Protein AF-A0AB37L4S4-F1 (afdb_monomer)

Secondary structure (DSSP, 8-state):
--EEEEEEEETTEEEEEEEETT-EEEEEEE-TT-SSSS--EEEEEEEEGGGT--EEEEEEETTEEEEEEESSS--HHHHHHHHHHHS-TTS---HHHHHHHHHHGGGSSS-EEEHHHHHHH--

Foldseek 3Di:
DDWDWAWEAEARDTDIDIFDLLAWEWEWAFPPPDPDPDGDTDIDTDAGSPLVFRYWYWHADPNATWIDTPSVPDDSVVVVVVQVVGDDPVQRQGSQLVSVVSVVCRVDNYHYYYSNRSRVVRD

Sequence (123 aa):
MGKKNILFQEYGNIEIKEVDELFYFSILYHDKWSLCNTIQQSEYVVAAVCRGLSKICLTNINQKDYLIIDDGVSNPKQINDFLSIQCDSNCMVTAKMLYHAIYDSTNQLFPKMRLIDIYYNYK

Mean predicted aligned error: 5.66 Å

Radius of gyration: 14.42 Å; Cα contacts (8 Å, |Δi|>4): 235; chains: 1; bounding box: 31×38×36 Å

Nearest PDB structures (foldseek):
  7dqx-assembly1_F  TM=5.776E-01  e=4.859E+00  Paenarthrobacter nicotinovorans
  7n73-assembly1_A  TM=3.290E-01  e=9.006E+00  Homo sapiens

pLDDT: mean 85.28, std 10.42, range [53.84, 95.94]

Solvent-accessible surface area (backbone atoms only — not comparable to full-atom values): 7030 Å² total; per-residue (Å²): 133,64,73,40,71,33,38,41,30,52,76,83,49,74,46,80,43,78,28,49,46,75,23,33,39,29,39,37,44,69,49,88,79,56,92,54,98,62,80,50,81,42,78,46,77,74,47,36,37,78,60,54,42,43,35,40,35,41,42,74,56,93,94,38,69,43,44,39,48,44,23,93,74,62,54,48,62,55,57,54,53,49,42,64,72,69,36,50,98,90,55,71,60,45,44,64,32,51,50,51,55,52,63,74,37,46,89,43,55,69,41,69,44,40,58,68,55,45,36,70,76,51,106

Structure (mmCIF, N/CA/C/O backbone):
data_AF-A0AB37L4S4-F1
#
_entry.id   AF-A0AB37L4S4-F1
#
loop_
_atom_site.group_PDB
_atom_site.id
_atom_site.type_symbol
_atom_site.label_atom_id
_atom_site.label_alt_id
_atom_site.label_comp_id
_atom_site.label_asym_id
_atom_site.label_entity_id
_atom_site.label_seq_id
_atom_site.pdbx_PDB_ins_code
_atom_site.Cartn_x
_atom_site.Cartn_y
_atom_site.Cartn_z
_atom_site.occupancy
_atom_site.B_iso_or_equiv
_atom_site.auth_seq_id
_atom_site.auth_comp_id
_atom_site.auth_asym_id
_atom_site.auth_atom_id
_atom_site.pdbx_PDB_model_num
ATOM 1 N N . MET A 1 1 ? -14.442 -11.240 15.136 1.00 62.91 1 MET A N 1
ATOM 2 C CA . MET A 1 1 ? -13.211 -10.673 14.554 1.00 62.91 1 MET A CA 1
ATOM 3 C C . MET A 1 1 ? -13.016 -9.315 15.179 1.00 62.91 1 MET A C 1
ATOM 5 O O . MET A 1 1 ? -13.987 -8.565 15.219 1.00 62.91 1 MET A O 1
ATOM 9 N N . GLY A 1 2 ? -11.847 -9.063 15.762 1.00 85.56 2 GLY A N 1
ATOM 10 C CA . GLY A 1 2 ? -11.559 -7.755 16.330 1.00 85.56 2 GLY A CA 1
ATOM 11 C C . GLY A 1 2 ? -11.385 -6.718 15.223 1.00 85.56 2 GLY A C 1
ATOM 12 O O . GLY A 1 2 ? -11.098 -7.047 14.067 1.00 85.56 2 GLY A O 1
ATOM 13 N N . LYS A 1 3 ? -11.635 -5.466 15.580 1.00 90.62 3 LYS A N 1
ATOM 14 C CA . LYS A 1 3 ? -11.591 -4.324 14.678 1.00 90.62 3 LYS A CA 1
ATOM 15 C C . LYS A 1 3 ? -10.601 -3.316 15.230 1.00 90.62 3 LYS A C 1
ATOM 17 O O . LYS A 1 3 ? -10.560 -3.081 16.436 1.00 90.62 3 LYS A O 1
ATOM 22 N N . LYS A 1 4 ? -9.811 -2.716 14.345 1.00 91.62 4 LYS A N 1
ATOM 23 C CA . LYS A 1 4 ? -8.818 -1.706 14.695 1.00 91.62 4 LYS A CA 1
ATOM 24 C C . LYS A 1 4 ? -9.019 -0.465 13.844 1.00 91.62 4 LYS A C 1
ATOM 26 O O . LYS A 1 4 ? -9.184 -0.549 12.631 1.00 91.62 4 LYS A O 1
ATOM 31 N N . ASN A 1 5 ? -8.954 0.690 14.491 1.00 93.38 5 ASN A N 1
ATOM 32 C CA . ASN A 1 5 ? -8.971 1.969 13.802 1.00 93.38 5 ASN A CA 1
ATOM 33 C C . ASN A 1 5 ? -7.590 2.257 13.214 1.00 93.38 5 ASN A C 1
ATOM 35 O O . ASN A 1 5 ? -6.596 2.272 13.942 1.00 93.38 5 ASN A O 1
ATOM 39 N N . ILE A 1 6 ? -7.550 2.496 11.907 1.00 93.75 6 ILE A N 1
ATOM 40 C CA . ILE A 1 6 ? -6.356 2.882 11.159 1.00 93.75 6 ILE A CA 1
ATOM 41 C C . ILE A 1 6 ? -6.547 4.307 10.647 1.00 93.75 6 ILE A C 1
ATOM 43 O O . ILE A 1 6 ? -7.585 4.646 10.075 1.00 93.75 6 ILE A O 1
ATOM 47 N N . LEU A 1 7 ? -5.534 5.143 10.859 1.00 94.50 7 LEU A N 1
ATOM 48 C CA . LEU A 1 7 ? -5.495 6.514 10.362 1.00 94.50 7 LEU A CA 1
ATOM 49 C C . LEU A 1 7 ? -5.014 6.525 8.913 1.00 94.50 7 LEU A C 1
ATOM 51 O O . LEU A 1 7 ? -3.858 6.217 8.634 1.00 94.50 7 LEU A O 1
ATOM 55 N N . PHE A 1 8 ? -5.879 6.931 8.000 1.00 95.81 8 PHE A N 1
ATOM 56 C CA . PHE A 1 8 ? -5.542 7.203 6.614 1.00 95.81 8 PHE A CA 1
ATOM 57 C C . PHE A 1 8 ? -5.317 8.703 6.456 1.00 95.81 8 PHE A C 1
ATOM 59 O O . PHE A 1 8 ? -6.221 9.499 6.675 1.00 95.81 8 PHE A O 1
ATOM 66 N N . GLN A 1 9 ? -4.095 9.103 6.112 1.00 95.06 9 GLN A N 1
ATOM 67 C CA . GLN A 1 9 ? -3.745 10.504 5.893 1.00 95.06 9 GLN A CA 1
ATOM 68 C C . GLN A 1 9 ? -3.342 10.730 4.435 1.00 95.06 9 GLN A C 1
ATOM 70 O O . GLN A 1 9 ? -2.374 10.133 3.976 1.00 95.06 9 GLN A O 1
ATOM 75 N N . GLU A 1 10 ? -4.036 11.615 3.729 1.00 95.88 10 GLU A N 1
ATOM 76 C CA . GLU A 1 10 ? -3.738 12.006 2.349 1.00 95.88 10 GLU A CA 1
ATOM 77 C C . GLU A 1 10 ? -3.450 13.511 2.288 1.00 95.88 10 GLU A C 1
ATOM 79 O O . GLU A 1 10 ? -4.333 14.333 2.521 1.00 95.88 10 GLU A O 1
ATOM 84 N N . TYR A 1 11 ? -2.194 13.890 2.024 1.00 92.81 11 TYR A N 1
ATOM 85 C CA . TYR A 1 11 ? -1.740 15.288 1.905 1.00 92.81 11 TYR A CA 1
ATOM 86 C C . TYR A 1 11 ? -2.194 16.217 3.053 1.00 92.81 11 TYR A C 1
ATOM 88 O O . TYR A 1 11 ? -2.393 17.413 2.861 1.00 92.81 11 TYR A O 1
ATOM 96 N N . GLY A 1 12 ? -2.346 15.668 4.263 1.00 88.06 12 GLY A N 1
ATOM 97 C CA . GLY A 1 12 ? -2.796 16.403 5.454 1.00 88.06 12 GLY A CA 1
ATOM 98 C C . GLY A 1 12 ? -4.260 16.175 5.835 1.00 88.06 12 GLY A C 1
ATOM 99 O O . GLY A 1 12 ? -4.606 16.394 6.993 1.00 88.06 12 GLY A O 1
ATOM 100 N N . ASN A 1 13 ? -5.090 15.661 4.927 1.00 93.62 13 ASN A N 1
ATOM 101 C CA . ASN A 1 13 ? -6.456 15.247 5.237 1.00 93.62 13 ASN A CA 1
ATOM 102 C C . ASN A 1 13 ? -6.424 13.903 5.958 1.00 93.62 13 ASN A C 1
ATOM 104 O O . ASN A 1 13 ? -5.778 12.974 5.481 1.00 93.62 13 ASN A O 1
ATOM 108 N N . ILE A 1 14 ? -7.084 13.808 7.110 1.00 95.12 14 ILE A N 1
ATOM 109 C CA . ILE A 1 14 ? -7.085 12.605 7.946 1.00 95.12 14 ILE A CA 1
ATOM 110 C C . ILE A 1 14 ? -8.482 11.997 7.942 1.00 95.12 14 ILE A C 1
ATOM 112 O O . ILE A 1 14 ? -9.461 12.672 8.253 1.00 95.12 14 ILE A O 1
ATOM 116 N N . GLU A 1 15 ? -8.541 10.703 7.672 1.00 95.88 15 GLU A N 1
ATOM 117 C CA . GLU A 1 15 ? -9.719 9.867 7.806 1.00 95.88 15 GLU A CA 1
ATOM 118 C C . GLU A 1 15 ? -9.393 8.672 8.707 1.00 95.88 15 GLU A C 1
ATOM 120 O O . GLU A 1 15 ? -8.276 8.152 8.707 1.00 95.88 15 GLU A O 1
ATOM 125 N N . ILE A 1 16 ? -10.361 8.237 9.507 1.00 95.06 16 ILE A N 1
ATOM 126 C CA . ILE A 1 16 ? -10.218 7.058 10.360 1.00 95.06 16 ILE A CA 1
ATOM 127 C C . ILE A 1 16 ? -11.107 5.971 9.781 1.00 95.06 16 ILE A C 1
ATOM 129 O O . ILE A 1 16 ? -12.317 6.159 9.668 1.00 95.06 16 ILE A O 1
ATOM 133 N N . LYS A 1 17 ? -10.508 4.827 9.452 1.00 94.62 17 LYS A N 1
ATOM 134 C CA . LYS A 1 17 ? -11.246 3.641 9.018 1.00 94.62 17 LYS A CA 1
ATOM 135 C C . LYS A 1 17 ? -11.131 2.531 10.041 1.00 94.62 17 LYS A C 1
ATOM 137 O O . LYS A 1 17 ? -10.048 2.259 10.559 1.00 94.62 17 LYS A O 1
ATOM 142 N N . GLU A 1 18 ? -12.249 1.862 10.274 1.00 93.88 18 GLU A N 1
ATOM 143 C CA . GLU A 1 18 ? -12.282 0.618 11.023 1.00 93.88 18 GLU A CA 1
ATOM 144 C C . GLU A 1 18 ? -11.916 -0.538 10.085 1.00 93.88 18 GLU A C 1
ATOM 146 O O . GLU A 1 18 ? -12.571 -0.773 9.069 1.00 93.88 18 GLU A O 1
ATOM 151 N N . VAL A 1 19 ? -10.841 -1.246 10.412 1.00 93.12 19 VAL A N 1
ATOM 152 C CA . VAL A 1 19 ? -10.277 -2.328 9.603 1.00 93.12 19 VAL A CA 1
ATOM 153 C C . VAL A 1 19 ? -10.235 -3.605 10.439 1.00 93.12 19 VAL A C 1
ATOM 155 O O . VAL A 1 19 ? -10.184 -3.561 11.669 1.00 93.12 19 VAL A O 1
ATOM 158 N N . ASP A 1 20 ? -10.292 -4.765 9.791 1.00 93.12 20 ASP A N 1
ATOM 159 C CA . ASP A 1 20 ? -10.137 -6.040 10.491 1.00 93.12 20 ASP A CA 1
ATOM 160 C C . ASP A 1 20 ? -8.735 -6.197 11.102 1.00 93.12 20 ASP A C 1
ATOM 162 O O . ASP A 1 20 ? -7.737 -5.828 10.484 1.00 93.12 20 ASP A O 1
ATOM 166 N N . GLU A 1 21 ? -8.635 -6.777 12.300 1.00 90.62 21 GLU A N 1
ATOM 167 C CA . GLU A 1 21 ? -7.342 -7.044 12.951 1.00 90.62 21 GLU A CA 1
ATOM 168 C C . GLU A 1 21 ? -6.436 -7.982 12.147 1.00 90.62 21 GLU A C 1
ATOM 170 O O . GLU A 1 21 ? -5.210 -7.932 12.280 1.00 90.62 21 GLU A O 1
ATOM 175 N N . LEU A 1 22 ? -7.030 -8.823 11.299 1.00 90.50 22 LEU A N 1
ATOM 176 C CA . LEU A 1 22 ? -6.297 -9.721 10.414 1.00 90.50 22 LEU A CA 1
ATOM 177 C C . LEU A 1 22 ? -5.985 -9.101 9.050 1.00 90.50 22 LEU A C 1
ATOM 179 O O . LEU A 1 22 ? -5.400 -9.780 8.208 1.00 90.50 22 LEU A O 1
ATOM 183 N N . PHE A 1 23 ? -6.334 -7.833 8.823 1.00 91.94 23 PHE A N 1
ATOM 184 C CA . PHE A 1 23 ? -6.078 -7.172 7.551 1.00 91.94 23 PHE A CA 1
ATOM 185 C C . PHE A 1 23 ? -4.600 -7.220 7.168 1.00 91.94 23 PHE A C 1
ATOM 187 O O . PHE A 1 23 ? -3.735 -6.729 7.905 1.00 91.94 23 PHE A O 1
ATOM 194 N N . TYR A 1 24 ? -4.328 -7.759 5.981 1.00 91.50 24 TYR A N 1
ATOM 195 C CA . TYR A 1 24 ? -3.042 -7.618 5.315 1.00 91.50 24 TYR A CA 1
ATOM 196 C C . TYR A 1 24 ? -3.239 -7.320 3.830 1.00 91.50 24 TYR A C 1
ATOM 198 O O . TYR A 1 24 ? -4.001 -7.997 3.145 1.00 91.50 24 TYR A O 1
ATOM 206 N N . PHE A 1 25 ? -2.525 -6.317 3.327 1.00 93.56 25 PHE A N 1
ATOM 207 C CA . PHE A 1 25 ? -2.484 -5.976 1.912 1.00 93.56 25 PHE A CA 1
ATOM 208 C C . PHE A 1 25 ? -1.148 -6.393 1.312 1.00 93.56 25 PHE A C 1
ATOM 210 O O . PHE A 1 25 ? -0.082 -5.988 1.795 1.00 93.56 25 PHE A O 1
ATOM 217 N N . SER A 1 26 ? -1.221 -7.143 0.216 1.00 92.75 26 SER A N 1
ATOM 218 C CA . SER A 1 26 ? -0.042 -7.629 -0.488 1.00 92.75 26 SER A CA 1
ATOM 219 C C . SER A 1 26 ? -0.064 -7.301 -1.973 1.00 92.75 26 SER A C 1
ATOM 221 O O . SER A 1 26 ? -1.085 -7.399 -2.656 1.00 92.75 26 SER A O 1
ATOM 223 N N . ILE A 1 27 ? 1.117 -6.991 -2.495 1.00 91.50 27 ILE A N 1
ATOM 224 C CA . ILE A 1 27 ? 1.361 -6.865 -3.923 1.00 91.50 27 ILE A CA 1
ATOM 225 C C . ILE A 1 27 ? 1.874 -8.199 -4.451 1.00 91.50 27 ILE A C 1
ATOM 227 O O . ILE A 1 27 ? 2.849 -8.752 -3.943 1.00 91.50 27 ILE A O 1
ATOM 231 N N . LEU A 1 28 ? 1.246 -8.682 -5.514 1.00 89.88 28 LEU A N 1
ATOM 232 C CA . LEU A 1 28 ? 1.743 -9.796 -6.303 1.00 89.88 28 LEU A CA 1
ATOM 233 C C . LEU A 1 28 ? 2.621 -9.259 -7.434 1.00 89.88 28 LEU A C 1
ATOM 235 O O . LEU A 1 28 ? 2.200 -8.398 -8.213 1.00 89.88 28 LEU A O 1
ATOM 239 N N . TYR A 1 29 ? 3.840 -9.774 -7.538 1.00 84.31 29 TYR A N 1
ATOM 240 C CA . TYR A 1 29 ? 4.796 -9.359 -8.558 1.00 84.31 29 TYR A CA 1
ATOM 241 C C . TYR A 1 29 ? 5.565 -10.558 -9.106 1.00 84.31 29 TYR A C 1
ATOM 243 O O . TYR A 1 29 ? 5.639 -11.613 -8.484 1.00 84.31 29 TYR A O 1
ATOM 251 N N . HIS A 1 30 ? 6.113 -10.401 -10.302 1.00 77.75 30 HIS A N 1
ATOM 252 C CA . HIS A 1 30 ? 6.998 -11.389 -10.898 1.00 77.75 30 HIS A CA 1
ATOM 253 C C . HIS A 1 30 ? 8.433 -10.984 -10.597 1.00 77.75 30 HIS A C 1
ATOM 255 O O . HIS A 1 30 ? 8.851 -9.905 -11.013 1.00 77.75 30 HIS A O 1
ATOM 261 N N . ASP A 1 31 ? 9.170 -11.821 -9.866 1.00 71.12 31 ASP A N 1
ATOM 262 C CA . ASP A 1 31 ? 10.556 -11.507 -9.536 1.00 71.12 31 ASP A CA 1
ATOM 263 C C . ASP A 1 31 ? 11.450 -11.675 -10.769 1.00 71.12 31 ASP A C 1
ATOM 265 O O . ASP A 1 31 ? 11.838 -12.783 -11.146 1.00 71.12 31 ASP A O 1
ATOM 269 N N . LYS A 1 32 ? 11.764 -10.543 -11.406 1.00 68.06 32 LYS A N 1
ATOM 270 C CA . LYS A 1 32 ? 12.617 -10.465 -12.600 1.00 68.06 32 LYS A CA 1
ATOM 271 C C . LYS A 1 32 ? 14.076 -10.834 -12.321 1.00 68.06 32 LYS A C 1
ATOM 273 O O . LYS A 1 32 ? 14.820 -11.068 -13.267 1.00 68.06 32 LYS A O 1
ATOM 278 N N . TRP A 1 33 ? 14.479 -10.877 -11.051 1.00 66.56 33 TRP A N 1
ATOM 279 C CA . TRP A 1 33 ? 15.855 -11.140 -10.624 1.00 66.56 33 TRP A CA 1
ATOM 280 C C . TRP A 1 33 ? 16.059 -12.557 -10.093 1.00 66.56 33 TRP A C 1
ATOM 282 O O . TRP A 1 33 ? 17.163 -12.906 -9.672 1.00 66.56 33 TRP A O 1
ATOM 292 N N . SER A 1 34 ? 15.019 -13.392 -10.132 1.00 62.25 34 SER A N 1
ATOM 2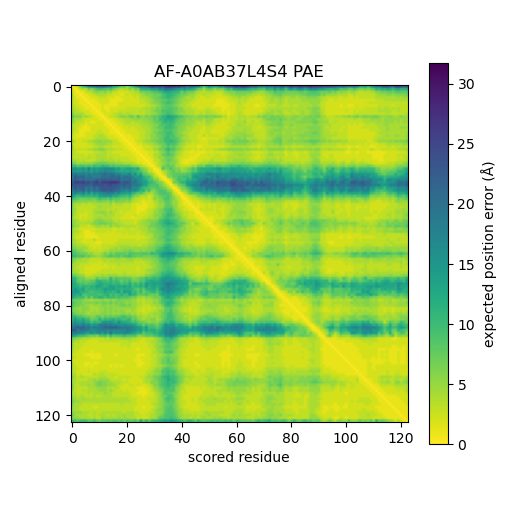93 C CA . SER A 1 34 ? 15.156 -14.801 -9.798 1.00 62.25 34 SER A CA 1
ATOM 294 C C . SER A 1 34 ? 16.115 -15.478 -10.781 1.00 62.25 34 SER A C 1
ATOM 296 O O . SER A 1 34 ? 15.907 -15.454 -11.992 1.00 62.25 34 SER A O 1
ATOM 298 N N . LEU A 1 35 ? 17.163 -16.119 -10.257 1.00 60.47 35 LEU A N 1
ATOM 299 C CA . LEU A 1 35 ? 18.103 -16.943 -11.032 1.00 60.47 35 LEU A CA 1
ATOM 300 C C . LEU A 1 35 ? 17.467 -18.259 -11.525 1.00 60.47 35 LEU A C 1
ATOM 302 O O . LEU A 1 35 ? 18.141 -19.092 -12.129 1.00 60.47 35 LEU A O 1
ATOM 306 N N . CYS A 1 36 ? 16.184 -18.485 -11.233 1.00 56.53 36 CYS A N 1
ATOM 307 C CA . CYS A 1 36 ? 15.452 -19.654 -11.684 1.00 56.53 36 CYS A CA 1
ATOM 308 C C . CYS A 1 36 ? 14.908 -19.452 -13.105 1.00 56.53 36 CYS A C 1
ATOM 310 O O . CYS A 1 36 ? 14.354 -18.409 -13.435 1.00 56.53 36 CYS A O 1
ATOM 312 N N . ASN A 1 37 ? 14.958 -20.510 -13.919 1.00 53.84 37 ASN A N 1
ATOM 313 C CA . ASN A 1 37 ? 14.402 -20.527 -15.281 1.00 53.84 37 ASN A CA 1
ATOM 314 C C . ASN A 1 37 ? 12.874 -20.301 -15.338 1.00 53.84 37 ASN A C 1
ATOM 316 O O . ASN A 1 37 ? 12.320 -20.109 -16.419 1.00 53.84 37 ASN A O 1
ATOM 320 N N . THR A 1 38 ? 12.188 -20.334 -14.193 1.00 59.62 38 THR A N 1
ATOM 321 C CA . THR A 1 38 ? 10.746 -20.113 -14.061 1.00 59.62 38 THR A CA 1
ATOM 322 C C . THR A 1 38 ? 10.505 -18.826 -13.280 1.00 59.62 38 THR A C 1
ATOM 324 O O . THR A 1 38 ? 10.896 -18.727 -12.117 1.00 59.62 38 THR A O 1
ATOM 327 N N . ILE A 1 39 ? 9.819 -17.858 -13.892 1.00 61.00 39 ILE A N 1
ATOM 328 C CA . ILE A 1 39 ? 9.392 -16.628 -13.215 1.00 61.00 39 ILE A CA 1
ATOM 329 C C . ILE A 1 39 ? 8.331 -17.001 -12.169 1.00 61.00 39 ILE A C 1
ATOM 331 O O . ILE A 1 39 ? 7.174 -17.251 -12.511 1.00 61.00 39 ILE A O 1
ATOM 335 N N . GLN A 1 40 ? 8.716 -17.065 -10.894 1.00 65.56 40 GLN A N 1
ATOM 336 C CA . GLN A 1 40 ? 7.772 -17.284 -9.799 1.00 65.56 40 GLN A CA 1
ATOM 337 C C . GLN A 1 40 ? 7.025 -15.989 -9.465 1.00 65.56 40 GLN A C 1
ATOM 339 O O . GLN A 1 40 ? 7.582 -14.889 -9.492 1.00 65.56 40 GLN A O 1
ATOM 344 N N . GLN A 1 41 ? 5.731 -16.129 -9.185 1.00 74.62 41 GLN A N 1
ATOM 345 C CA . GLN A 1 41 ? 4.926 -15.052 -8.627 1.00 74.62 41 GLN A CA 1
ATOM 346 C C . GLN A 1 41 ? 5.259 -14.929 -7.139 1.00 74.62 41 GLN A C 1
ATOM 348 O O . GLN A 1 41 ? 5.000 -15.846 -6.361 1.00 74.62 41 GLN A O 1
ATOM 353 N N . SER A 1 42 ? 5.840 -13.796 -6.770 1.00 83.69 42 SER A N 1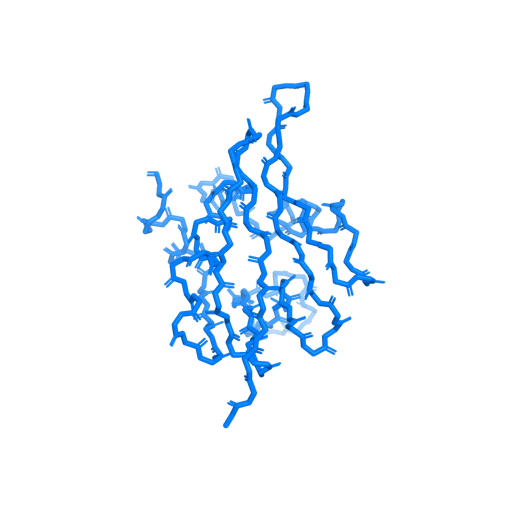
ATOM 354 C CA . SER A 1 42 ? 6.229 -13.447 -5.410 1.00 83.69 42 SER A CA 1
ATOM 355 C C . SER A 1 42 ? 5.196 -12.517 -4.774 1.00 83.69 42 SER A C 1
ATOM 357 O O . SER A 1 42 ? 4.427 -11.835 -5.461 1.00 83.69 42 SER A O 1
ATOM 359 N N . GLU A 1 43 ? 5.180 -12.490 -3.443 1.00 88.31 43 GLU A N 1
ATOM 360 C CA . GLU A 1 43 ? 4.274 -11.668 -2.646 1.00 88.31 43 GLU A CA 1
ATOM 361 C C . GLU A 1 43 ? 5.072 -10.678 -1.794 1.00 88.31 43 GLU A C 1
ATOM 363 O O . GLU A 1 43 ? 5.962 -11.067 -1.039 1.00 88.31 43 GLU A O 1
ATOM 368 N N . TYR A 1 44 ? 4.738 -9.394 -1.904 1.00 87.62 44 TYR A N 1
ATOM 369 C CA . TYR A 1 44 ? 5.281 -8.333 -1.064 1.00 87.62 44 TYR A CA 1
ATOM 370 C C . TYR A 1 44 ? 4.176 -7.779 -0.164 1.00 87.62 44 TYR A C 1
ATOM 372 O O . TYR A 1 44 ? 3.248 -7.124 -0.639 1.00 87.62 44 TYR A O 1
ATOM 380 N N . VAL A 1 45 ? 4.263 -8.055 1.139 1.00 88.25 45 VAL A N 1
ATOM 381 C CA . VAL A 1 45 ? 3.307 -7.550 2.136 1.00 88.25 45 VAL A CA 1
ATOM 382 C C . VAL A 1 45 ? 3.618 -6.084 2.425 1.00 88.25 45 VAL A C 1
ATOM 384 O O . VAL A 1 45 ? 4.651 -5.790 3.029 1.00 88.25 45 VAL A O 1
ATOM 387 N N . VAL A 1 46 ? 2.715 -5.188 2.026 1.00 87.75 46 VAL A N 1
ATOM 388 C CA . VAL A 1 46 ? 2.895 -3.732 2.149 1.00 87.75 46 VAL A CA 1
ATOM 389 C C . VAL A 1 46 ? 2.408 -3.218 3.496 1.00 87.75 46 VAL A C 1
ATOM 391 O O . VAL A 1 46 ? 3.078 -2.412 4.127 1.00 87.75 46 VAL A O 1
ATOM 394 N N . ALA A 1 47 ? 1.226 -3.659 3.926 1.00 88.06 47 ALA A N 1
ATOM 395 C CA . ALA A 1 47 ? 0.591 -3.181 5.147 1.00 88.06 47 ALA A CA 1
ATOM 396 C C . ALA A 1 47 ? -0.098 -4.348 5.847 1.00 88.06 47 ALA A C 1
ATOM 398 O O . ALA A 1 47 ? -0.795 -5.129 5.203 1.00 88.06 47 ALA A O 1
ATOM 399 N N . ALA A 1 48 ? 0.087 -4.471 7.159 1.00 89.50 48 ALA A N 1
ATOM 400 C CA . ALA A 1 48 ? -0.542 -5.532 7.935 1.00 89.50 48 ALA A CA 1
ATOM 401 C C . ALA A 1 48 ? -0.875 -5.060 9.351 1.00 89.50 48 ALA A C 1
ATOM 403 O O . ALA A 1 48 ? 0.003 -4.602 10.084 1.00 89.50 48 ALA A O 1
ATOM 404 N N . VAL A 1 49 ? -2.132 -5.221 9.767 1.00 88.00 49 VAL A N 1
ATOM 405 C CA . VAL A 1 49 ? -2.588 -4.810 11.104 1.00 88.00 49 VAL A CA 1
ATOM 406 C C . VAL A 1 49 ? -1.894 -5.599 12.208 1.00 88.00 49 VAL A C 1
ATOM 408 O O . VAL A 1 49 ? -1.500 -5.018 13.223 1.00 88.00 49 VAL A O 1
ATOM 411 N N . CYS A 1 50 ? -1.620 -6.880 11.962 1.00 84.31 50 CYS A N 1
ATOM 412 C CA . CYS A 1 50 ? -0.881 -7.743 12.880 1.00 84.31 50 CYS A CA 1
ATOM 413 C C . CYS A 1 50 ? 0.567 -7.291 13.143 1.00 84.31 50 CYS A C 1
ATOM 415 O O . CYS A 1 50 ? 1.138 -7.683 14.156 1.00 84.31 50 CYS A O 1
ATOM 417 N N . ARG A 1 51 ? 1.157 -6.448 12.280 1.00 84.50 51 ARG A N 1
ATOM 418 C CA . ARG A 1 51 ? 2.493 -5.864 12.507 1.00 84.50 51 ARG A CA 1
ATOM 419 C C . ARG A 1 51 ? 2.469 -4.655 13.438 1.00 84.50 51 ARG A C 1
ATOM 421 O O . ARG A 1 51 ? 3.519 -4.206 13.864 1.00 84.50 51 ARG A O 1
ATOM 428 N N . GLY A 1 52 ? 1.286 -4.168 13.806 1.00 84.38 52 GLY A N 1
ATOM 429 C CA . GLY A 1 52 ? 1.139 -2.962 14.612 1.00 84.38 52 GLY A CA 1
ATOM 430 C C . GLY A 1 52 ? 0.666 -1.752 13.817 1.00 84.38 52 GLY A C 1
ATOM 431 O O . GLY A 1 52 ? 0.656 -0.667 14.388 1.00 84.38 52 GLY A O 1
ATOM 432 N N . LEU A 1 53 ? 0.201 -1.935 12.570 1.00 90.12 53 LEU A N 1
ATOM 433 C CA . LEU A 1 53 ? -0.310 -0.851 11.726 1.00 90.12 53 LEU A CA 1
ATOM 434 C C . LEU A 1 53 ? -1.255 0.064 12.508 1.00 90.12 53 LEU A C 1
ATOM 436 O O . LEU A 1 53 ? -2.242 -0.398 13.095 1.00 90.12 53 LEU A O 1
ATOM 440 N N . SER A 1 54 ? -0.929 1.347 12.523 1.00 90.50 54 SER A N 1
ATOM 441 C CA . SER A 1 54 ? -1.700 2.413 13.166 1.00 90.50 54 SER A CA 1
ATOM 442 C C . SER A 1 54 ? -2.104 3.481 12.147 1.00 90.50 54 SER A C 1
ATOM 444 O O . SER A 1 54 ? -3.186 4.063 12.251 1.00 90.50 54 SER A O 1
ATOM 446 N N . LYS A 1 55 ? -1.247 3.727 11.147 1.00 92.38 55 LYS A N 1
ATOM 447 C CA . LYS A 1 55 ? -1.380 4.836 10.208 1.00 92.38 55 LYS A CA 1
ATOM 448 C C . LYS A 1 55 ? -0.804 4.509 8.833 1.00 92.38 55 LYS A C 1
ATOM 450 O O . LYS A 1 55 ? 0.252 3.899 8.706 1.00 92.38 55 LYS A O 1
ATOM 455 N N . ILE A 1 56 ? -1.483 4.987 7.799 1.00 93.56 56 ILE A N 1
ATOM 456 C CA . ILE A 1 56 ? -1.040 4.991 6.406 1.00 93.56 56 ILE A CA 1
ATOM 457 C C . ILE A 1 56 ? -1.083 6.438 5.931 1.00 93.56 56 ILE A C 1
ATOM 459 O O . ILE A 1 56 ? -2.129 7.082 5.985 1.00 93.56 56 ILE A O 1
ATOM 463 N N . CYS A 1 57 ? 0.050 6.971 5.486 1.00 92.81 57 CYS A N 1
ATOM 464 C CA . CYS A 1 57 ? 0.185 8.376 5.125 1.00 92.81 57 CYS A CA 1
ATOM 465 C C . CYS A 1 57 ? 0.758 8.535 3.719 1.00 92.81 57 CYS A C 1
ATOM 467 O O . CYS A 1 57 ? 1.849 8.044 3.434 1.00 92.81 57 CYS A O 1
ATOM 469 N N . LEU A 1 58 ? 0.041 9.262 2.869 1.00 93.88 58 LEU A N 1
ATOM 470 C CA . LEU A 1 58 ? 0.527 9.775 1.601 1.00 93.88 58 LEU A CA 1
ATOM 471 C C . LEU A 1 58 ? 0.930 11.239 1.788 1.00 93.88 58 LEU A C 1
ATOM 473 O O . LEU A 1 58 ? 0.101 12.090 2.120 1.00 93.88 58 LEU A O 1
ATOM 477 N N . THR A 1 59 ? 2.212 11.533 1.586 1.00 91.81 59 THR A N 1
ATOM 478 C CA . THR A 1 59 ? 2.767 12.885 1.725 1.00 91.81 59 THR A CA 1
ATOM 479 C C . THR A 1 59 ? 3.582 13.275 0.500 1.00 91.81 59 THR A C 1
ATOM 481 O O . THR A 1 59 ? 4.209 12.421 -0.125 1.00 91.81 59 THR A O 1
ATOM 484 N N . ASN A 1 60 ? 3.603 14.566 0.172 1.00 90.06 60 ASN A N 1
ATOM 485 C CA . ASN A 1 60 ? 4.454 15.107 -0.881 1.00 90.06 60 ASN A CA 1
ATOM 486 C C . ASN A 1 60 ? 5.692 15.755 -0.253 1.00 90.06 60 ASN A C 1
ATOM 488 O O . ASN A 1 60 ? 5.579 16.673 0.558 1.00 90.06 60 ASN A O 1
ATOM 492 N N . ILE A 1 61 ? 6.877 15.277 -0.627 1.00 86.19 61 ILE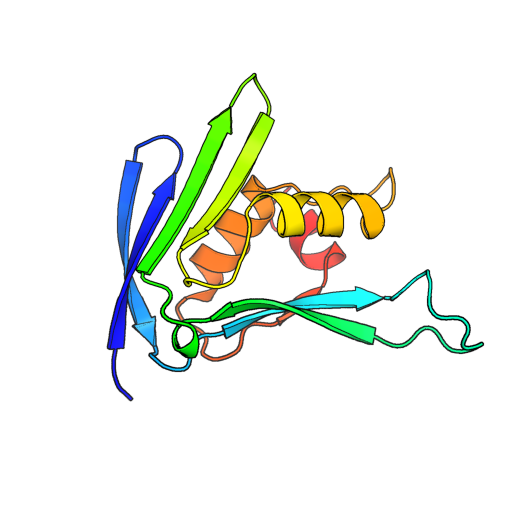 A N 1
ATOM 493 C CA . ILE A 1 61 ? 8.160 15.840 -0.202 1.00 86.19 61 ILE A CA 1
ATOM 494 C C . ILE A 1 61 ? 8.957 16.141 -1.467 1.00 86.19 61 ILE A C 1
ATOM 496 O O . ILE A 1 61 ? 9.251 15.237 -2.248 1.00 86.19 61 ILE A O 1
ATOM 500 N N . ASN A 1 62 ? 9.326 17.406 -1.671 1.00 86.31 62 ASN A N 1
ATOM 501 C CA . ASN A 1 62 ? 10.105 17.856 -2.830 1.00 86.31 62 ASN A CA 1
ATOM 502 C C . ASN A 1 62 ? 9.500 17.412 -4.179 1.00 86.31 62 ASN A C 1
ATOM 504 O O . ASN A 1 62 ? 10.206 16.855 -5.014 1.00 86.31 62 ASN A O 1
ATOM 508 N N . GLN A 1 63 ? 8.194 17.638 -4.382 1.00 83.56 63 GLN A N 1
ATOM 509 C CA . GLN A 1 63 ? 7.453 17.273 -5.605 1.00 83.56 63 GLN A CA 1
ATOM 510 C C . GLN A 1 63 ? 7.344 15.763 -5.871 1.00 83.56 63 GLN A C 1
ATOM 512 O O . GLN A 1 63 ? 6.895 15.359 -6.943 1.00 83.56 63 GLN A O 1
ATOM 517 N N . LYS A 1 64 ? 7.708 14.917 -4.903 1.00 85.69 64 LYS A N 1
ATOM 518 C CA . LYS A 1 64 ? 7.564 13.465 -4.993 1.00 85.69 64 LYS A CA 1
ATOM 519 C C . LYS A 1 64 ? 6.659 12.949 -3.884 1.00 85.69 64 LYS A C 1
ATOM 521 O O . LYS A 1 64 ? 6.817 13.316 -2.721 1.00 85.69 64 LYS A O 1
ATOM 526 N N . ASP A 1 65 ? 5.742 12.066 -4.256 1.00 89.62 65 ASP A N 1
ATOM 527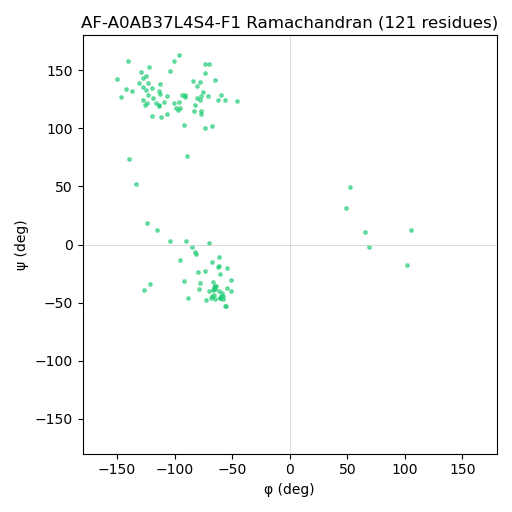 C CA . ASP A 1 65 ? 4.850 11.408 -3.310 1.00 89.62 65 ASP A CA 1
ATOM 528 C C . ASP A 1 65 ? 5.546 10.233 -2.619 1.00 89.62 65 ASP A C 1
ATOM 530 O O . ASP A 1 65 ? 6.233 9.423 -3.250 1.00 89.62 65 ASP A O 1
ATOM 534 N N . TYR A 1 66 ? 5.342 10.135 -1.309 1.00 87.38 66 TYR A N 1
ATOM 535 C CA . TYR A 1 66 ? 5.842 9.069 -0.455 1.00 87.38 66 TYR A CA 1
ATOM 536 C C . TYR A 1 66 ? 4.686 8.431 0.301 1.00 87.38 66 TYR A C 1
ATOM 538 O O . TYR A 1 66 ? 3.866 9.127 0.902 1.00 87.38 66 TYR A O 1
ATOM 546 N N . LEU A 1 67 ? 4.671 7.099 0.298 1.00 90.81 67 LEU A N 1
ATOM 547 C CA . LEU A 1 67 ? 3.783 6.298 1.123 1.00 90.81 67 LEU A CA 1
ATOM 548 C C . LEU A 1 67 ? 4.529 5.874 2.388 1.00 90.81 67 LEU A C 1
ATOM 550 O O . LEU A 1 67 ? 5.581 5.239 2.321 1.00 90.81 67 LEU A O 1
ATOM 554 N N . ILE A 1 68 ? 3.978 6.235 3.538 1.00 89.56 68 ILE A N 1
ATOM 555 C CA . ILE A 1 68 ? 4.502 5.909 4.860 1.00 89.56 68 ILE A CA 1
ATOM 556 C C . ILE A 1 68 ? 3.500 4.973 5.526 1.00 89.56 68 ILE A C 1
ATOM 558 O O . ILE A 1 68 ? 2.345 5.344 5.735 1.00 89.56 68 ILE A O 1
ATOM 562 N N . ILE A 1 69 ? 3.954 3.767 5.855 1.00 90.19 69 ILE A N 1
ATOM 563 C CA . ILE A 1 69 ? 3.183 2.758 6.579 1.00 90.19 69 ILE A CA 1
ATOM 564 C C . ILE A 1 69 ? 3.742 2.704 7.999 1.00 90.19 69 ILE A C 1
ATOM 566 O O . ILE A 1 69 ? 4.890 2.319 8.195 1.00 90.19 69 ILE A O 1
ATOM 570 N N . ASP A 1 70 ? 2.951 3.133 8.977 1.00 86.62 70 ASP A N 1
ATOM 571 C CA . ASP A 1 70 ? 3.315 3.090 10.393 1.00 86.62 70 ASP A CA 1
A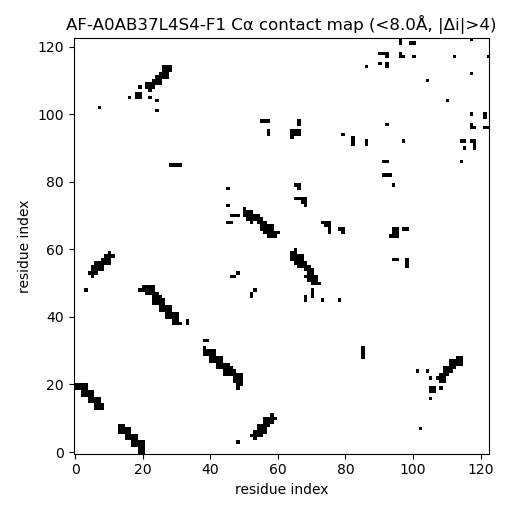TOM 572 C C . ASP A 1 70 ? 2.885 1.749 10.988 1.00 86.62 70 ASP A C 1
ATOM 574 O O . ASP A 1 70 ? 1.843 1.629 11.632 1.00 86.62 70 ASP A O 1
ATOM 578 N N . ASP A 1 71 ? 3.655 0.711 10.676 1.00 81.44 71 ASP A N 1
ATOM 579 C CA . ASP A 1 71 ? 3.487 -0.651 11.188 1.00 81.44 71 ASP A CA 1
ATOM 580 C C . ASP A 1 71 ? 4.669 -1.097 12.063 1.00 81.44 71 ASP A C 1
ATOM 582 O O . ASP A 1 71 ? 4.821 -2.283 12.326 1.00 81.44 71 ASP A O 1
ATOM 586 N N . GLY A 1 72 ? 5.541 -0.170 12.473 1.00 69.81 72 GLY A N 1
ATOM 587 C CA . GLY A 1 72 ? 6.723 -0.452 13.294 1.00 69.81 72 GLY A CA 1
ATOM 588 C C . GLY A 1 72 ? 7.843 -1.252 12.609 1.00 69.81 72 GLY A C 1
ATOM 589 O O . GLY A 1 72 ? 8.880 -1.471 13.234 1.00 69.81 72 GLY A O 1
ATOM 590 N N . VAL A 1 73 ? 7.675 -1.677 11.349 1.00 70.88 73 VAL A N 1
ATOM 591 C CA . VAL A 1 73 ? 8.631 -2.538 10.622 1.00 70.88 73 VAL A CA 1
ATOM 592 C C . VAL A 1 73 ? 9.044 -1.931 9.280 1.00 70.88 73 VAL A C 1
ATOM 594 O O . VAL A 1 73 ? 10.207 -2.015 8.880 1.00 70.88 73 VAL A O 1
ATOM 597 N N . SER A 1 74 ? 8.098 -1.322 8.576 1.00 68.75 74 SER A N 1
ATOM 598 C CA . SER A 1 74 ? 8.249 -0.840 7.212 1.00 68.75 74 SER A CA 1
ATOM 599 C C . SER A 1 74 ? 8.969 0.504 7.180 1.00 68.75 74 SER A C 1
ATOM 601 O O . SER A 1 74 ? 8.565 1.480 7.809 1.00 68.75 74 SER A O 1
ATOM 603 N N . ASN A 1 75 ? 10.042 0.583 6.393 1.00 69.62 75 ASN A N 1
ATOM 604 C CA . ASN A 1 75 ? 10.690 1.856 6.096 1.00 69.62 75 ASN A CA 1
ATOM 605 C C . ASN A 1 75 ? 10.071 2.444 4.813 1.00 69.62 75 ASN A C 1
ATOM 607 O O . ASN A 1 75 ? 10.072 1.753 3.793 1.00 69.62 75 ASN A O 1
ATOM 611 N N . PRO A 1 76 ? 9.616 3.712 4.792 1.00 65.38 76 PRO A N 1
ATOM 612 C CA . PRO A 1 76 ? 9.067 4.352 3.588 1.00 65.38 76 PRO A CA 1
ATOM 613 C C . PRO A 1 76 ? 9.971 4.239 2.352 1.00 65.38 76 PRO A C 1
ATOM 615 O O . PRO A 1 76 ? 9.495 4.166 1.218 1.00 65.38 76 PRO A O 1
ATOM 618 N N . LYS A 1 77 ? 11.293 4.184 2.560 1.00 69.62 77 LYS A N 1
ATOM 619 C CA . LYS A 1 77 ? 12.269 3.990 1.487 1.00 69.62 77 LYS A CA 1
ATOM 620 C C . LYS A 1 77 ? 12.133 2.620 0.808 1.00 69.62 77 LYS A C 1
ATOM 622 O O . LYS A 1 77 ? 12.263 2.543 -0.406 1.00 69.62 77 LYS A O 1
ATOM 627 N N . GLN A 1 78 ? 11.795 1.567 1.554 1.00 77.25 78 GLN A N 1
ATOM 628 C CA . GLN A 1 78 ? 11.681 0.203 1.023 1.00 77.25 78 GLN A CA 1
ATOM 629 C C . GLN A 1 78 ? 10.559 0.062 -0.005 1.00 77.25 78 GLN A C 1
ATOM 631 O O . GLN A 1 78 ? 10.752 -0.628 -0.999 1.00 77.25 78 GLN A O 1
ATOM 636 N N . ILE A 1 79 ? 9.414 0.724 0.197 1.00 83.06 79 ILE A N 1
ATOM 637 C CA . ILE A 1 79 ? 8.289 0.655 -0.749 1.00 83.06 79 ILE A CA 1
ATOM 638 C C . ILE A 1 79 ? 8.671 1.338 -2.064 1.00 83.06 79 ILE A C 1
ATOM 640 O O . ILE A 1 79 ? 8.440 0.792 -3.139 1.00 83.06 79 ILE A O 1
ATOM 644 N N . ASN A 1 80 ? 9.299 2.513 -1.992 1.00 79.94 80 ASN A N 1
ATOM 645 C CA . ASN A 1 80 ? 9.753 3.216 -3.190 1.00 79.94 80 ASN A CA 1
ATOM 646 C C . ASN A 1 80 ? 10.860 2.455 -3.930 1.00 79.94 80 ASN A C 1
ATOM 648 O O . ASN A 1 80 ? 10.797 2.348 -5.155 1.00 79.94 80 ASN A O 1
ATOM 652 N N . ASP A 1 81 ? 11.837 1.908 -3.204 1.00 82.50 81 ASP A N 1
ATOM 653 C CA . ASP A 1 81 ? 12.898 1.081 -3.781 1.00 82.50 81 ASP A CA 1
ATOM 654 C C . ASP A 1 81 ? 12.286 -0.166 -4.452 1.00 82.50 81 ASP A C 1
ATOM 656 O O . ASP A 1 81 ? 12.568 -0.436 -5.619 1.00 82.50 81 ASP A O 1
ATOM 660 N N . PHE A 1 82 ? 11.356 -0.855 -3.780 1.00 85.06 82 PHE A N 1
ATOM 661 C CA . PHE A 1 82 ? 10.601 -1.982 -4.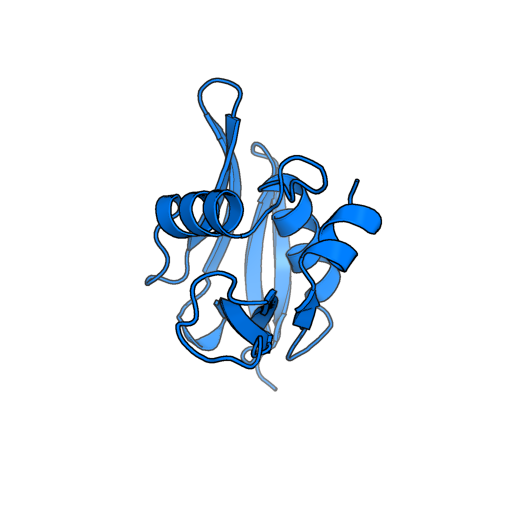338 1.00 85.06 82 PHE A CA 1
ATOM 662 C C . PHE A 1 82 ? 9.883 -1.614 -5.641 1.00 85.06 82 PHE A C 1
ATOM 664 O O . PHE A 1 82 ? 10.079 -2.281 -6.658 1.00 85.06 82 PHE A O 1
ATOM 671 N N . LEU A 1 83 ? 9.090 -0.537 -5.643 1.00 84.62 83 LEU A N 1
ATOM 672 C CA . LEU A 1 83 ? 8.356 -0.105 -6.833 1.00 84.62 83 LEU A CA 1
ATOM 673 C C . LEU A 1 83 ? 9.309 0.244 -7.981 1.00 84.62 83 LEU A C 1
ATOM 675 O O . LEU A 1 83 ? 9.039 -0.139 -9.115 1.00 84.62 83 LEU A O 1
ATOM 679 N N . SER A 1 84 ? 10.438 0.900 -7.698 1.00 81.44 84 SER A N 1
ATOM 680 C CA . SER A 1 84 ? 11.431 1.252 -8.722 1.00 81.44 84 SER A CA 1
ATOM 681 C C . SER A 1 84 ? 12.137 0.048 -9.349 1.00 81.44 84 SER A C 1
ATOM 683 O O . SER A 1 84 ? 12.484 0.100 -10.524 1.00 81.44 84 SER A O 1
ATOM 685 N N . ILE A 1 85 ? 12.338 -1.033 -8.588 1.00 81.81 85 ILE A N 1
ATOM 686 C CA . ILE A 1 85 ? 12.977 -2.259 -9.081 1.00 81.81 85 ILE A CA 1
ATOM 687 C C . ILE A 1 85 ? 11.980 -3.099 -9.887 1.00 81.81 85 ILE A C 1
ATOM 689 O O . ILE A 1 85 ? 12.356 -3.725 -10.876 1.00 81.81 85 ILE A O 1
ATOM 693 N N . GLN A 1 86 ? 10.721 -3.152 -9.443 1.00 81.88 86 GLN A N 1
ATOM 694 C CA . GLN A 1 86 ? 9.733 -4.080 -9.993 1.00 81.88 86 GLN A CA 1
ATOM 695 C C . GLN A 1 86 ? 8.904 -3.489 -11.142 1.00 81.88 86 GLN A C 1
ATOM 697 O O . GLN A 1 86 ? 8.512 -4.230 -12.052 1.00 81.88 86 GLN A O 1
ATOM 702 N N . CYS A 1 87 ? 8.647 -2.177 -11.145 1.00 78.25 87 CYS A N 1
ATOM 703 C CA . CYS A 1 87 ? 7.899 -1.530 -12.223 1.00 78.25 87 CYS A CA 1
ATOM 704 C C . CYS A 1 87 ? 8.761 -1.383 -13.483 1.00 78.25 87 CYS A C 1
ATOM 706 O O . CYS A 1 87 ? 9.880 -0.880 -13.427 1.00 78.25 87 CYS A O 1
ATOM 708 N N . ASP A 1 88 ? 8.217 -1.778 -14.636 1.00 66.62 88 ASP A N 1
ATOM 709 C CA . ASP A 1 88 ? 8.812 -1.426 -15.928 1.00 66.62 88 ASP A CA 1
ATOM 710 C C . ASP A 1 88 ? 8.557 0.048 -16.248 1.00 66.62 88 ASP A C 1
ATOM 712 O O . ASP A 1 88 ? 7.553 0.628 -15.828 1.00 66.62 88 ASP A O 1
ATOM 716 N N . SER A 1 89 ? 9.415 0.637 -17.080 1.00 63.75 89 SER A N 1
ATOM 717 C CA . SER A 1 89 ? 9.318 2.031 -17.538 1.00 63.75 89 SER A CA 1
ATOM 718 C C . SER A 1 89 ? 7.970 2.396 -18.182 1.00 63.75 89 SER A C 1
ATOM 720 O O . SER A 1 89 ? 7.607 3.569 -18.199 1.00 63.75 89 SER A O 1
ATOM 722 N N . ASN A 1 90 ? 7.198 1.410 -18.652 1.00 64.75 90 ASN A N 1
ATOM 723 C CA . ASN A 1 90 ? 5.880 1.610 -19.265 1.00 64.75 90 ASN A CA 1
ATOM 724 C C . ASN A 1 90 ? 4.688 1.449 -18.294 1.00 64.75 90 ASN A C 1
ATOM 726 O O . ASN A 1 90 ? 3.568 1.808 -18.655 1.00 64.75 90 ASN A O 1
ATOM 730 N N . CYS A 1 91 ? 4.884 0.903 -17.088 1.00 64.19 91 CYS A N 1
ATOM 731 C CA . CYS A 1 91 ? 3.818 0.614 -16.114 1.00 64.19 91 CYS A CA 1
ATOM 732 C C . CYS A 1 91 ? 4.288 0.961 -14.696 1.00 64.19 91 CYS A C 1
ATOM 734 O O . CYS A 1 91 ? 4.605 0.085 -13.891 1.00 64.19 91 CYS A O 1
ATOM 736 N N . MET A 1 92 ? 4.356 2.261 -14.407 1.00 83.19 92 MET A N 1
ATOM 737 C CA . MET A 1 92 ? 4.867 2.773 -13.140 1.00 83.19 92 MET A CA 1
ATOM 738 C C . MET A 1 92 ? 3.731 2.948 -12.126 1.00 83.19 92 MET A C 1
ATOM 740 O O . MET A 1 92 ? 2.966 3.910 -12.198 1.00 83.19 92 MET A O 1
ATOM 744 N N . VAL A 1 93 ? 3.631 2.020 -11.171 1.00 88.38 93 VAL A N 1
ATOM 745 C CA . VAL A 1 93 ? 2.762 2.179 -9.996 1.00 88.38 93 VAL A CA 1
ATOM 746 C C . VAL A 1 93 ? 3.365 3.244 -9.084 1.00 88.38 93 VAL A C 1
ATOM 748 O O . VAL A 1 93 ? 4.538 3.169 -8.718 1.00 88.38 93 VAL A O 1
ATOM 751 N N . THR A 1 94 ? 2.568 4.244 -8.712 1.00 89.94 94 THR A N 1
ATOM 752 C CA . THR A 1 94 ? 3.003 5.330 -7.823 1.00 89.94 94 THR A CA 1
ATOM 753 C C . THR A 1 94 ? 2.612 5.063 -6.368 1.00 89.94 94 THR A C 1
ATOM 755 O O . THR A 1 94 ? 1.719 4.265 -6.078 1.00 89.94 94 THR A O 1
ATOM 758 N N . ALA A 1 95 ? 3.244 5.781 -5.434 1.00 90.38 95 ALA A N 1
ATOM 759 C CA . ALA A 1 95 ? 2.864 5.767 -4.020 1.00 90.38 95 ALA A CA 1
ATOM 760 C C . ALA A 1 95 ? 1.378 6.119 -3.812 1.00 90.38 95 ALA A C 1
ATOM 762 O O . ALA A 1 95 ? 0.710 5.504 -2.984 1.00 90.38 95 ALA A O 1
ATOM 763 N N . LYS A 1 96 ? 0.854 7.060 -4.608 1.00 92.62 96 LYS A N 1
ATOM 764 C CA . LYS A 1 96 ? -0.557 7.456 -4.594 1.00 92.62 96 LYS A CA 1
ATOM 765 C C . LYS A 1 96 ? -1.484 6.326 -5.046 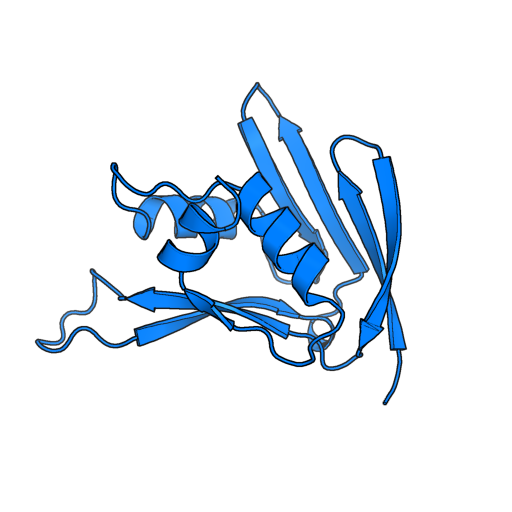1.00 92.62 96 LYS A C 1
ATOM 767 O O . LYS A 1 96 ? -2.464 6.033 -4.370 1.00 92.62 96 LYS A O 1
ATOM 772 N N . MET A 1 97 ? -1.155 5.656 -6.150 1.00 94.69 97 MET A N 1
ATOM 773 C CA . MET A 1 97 ? -1.927 4.499 -6.628 1.00 94.69 97 MET A CA 1
ATOM 774 C C . MET A 1 97 ? -1.995 3.406 -5.565 1.00 94.69 97 MET A C 1
ATOM 776 O O . MET A 1 97 ? -3.057 2.854 -5.291 1.00 94.69 97 MET A O 1
ATOM 780 N N . LEU A 1 98 ? -0.856 3.127 -4.929 1.00 93.38 98 LEU A N 1
ATOM 781 C CA . LEU A 1 98 ? -0.774 2.126 -3.878 1.00 93.38 98 LEU A CA 1
ATOM 782 C C . LEU A 1 98 ? -1.570 2.530 -2.627 1.00 93.38 98 LEU A C 1
ATOM 784 O O . LEU A 1 98 ? -2.238 1.685 -2.039 1.00 93.38 98 LEU A O 1
ATOM 788 N N . TYR A 1 99 ? -1.548 3.811 -2.250 1.00 94.94 99 TYR A N 1
ATOM 789 C CA . TYR A 1 99 ? -2.366 4.342 -1.158 1.00 94.94 99 TYR A CA 1
ATOM 790 C C . TYR A 1 99 ? -3.859 4.070 -1.382 1.00 94.94 99 TYR A C 1
ATOM 792 O O . TYR A 1 99 ? -4.505 3.474 -0.519 1.00 94.94 99 TYR A O 1
ATOM 800 N N . HIS A 1 100 ? -4.391 4.447 -2.549 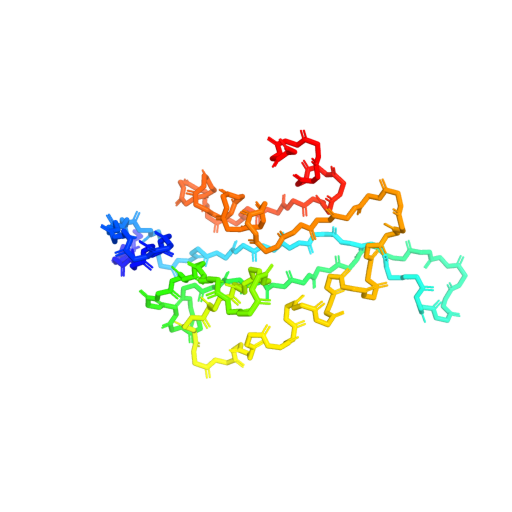1.00 95.94 100 HIS A N 1
ATOM 801 C CA . HIS A 1 100 ? -5.806 4.239 -2.866 1.00 95.94 100 HIS A CA 1
ATOM 802 C C . HIS A 1 100 ? -6.157 2.752 -2.972 1.00 95.94 100 HIS A C 1
ATOM 804 O O . HIS A 1 100 ? -7.177 2.331 -2.435 1.00 95.94 100 HIS A O 1
ATOM 810 N N . ALA A 1 101 ? -5.269 1.930 -3.541 1.00 95.69 101 ALA A N 1
ATOM 811 C CA . ALA A 1 101 ? -5.463 0.484 -3.586 1.00 95.69 101 ALA A CA 1
ATOM 812 C C . ALA A 1 101 ? -5.611 -0.138 -2.190 1.00 95.69 101 ALA A C 1
ATOM 814 O O . ALA A 1 101 ? -6.479 -0.988 -1.982 1.00 95.69 101 ALA A O 1
ATOM 815 N N . ILE A 1 102 ? -4.801 0.297 -1.220 1.00 94.50 102 ILE A N 1
ATOM 816 C CA . ILE A 1 102 ? -4.919 -0.163 0.169 1.00 94.50 102 ILE A CA 1
ATOM 817 C C . ILE A 1 102 ? -6.219 0.355 0.792 1.00 94.50 102 ILE A C 1
ATOM 819 O O . ILE A 1 102 ? -6.944 -0.419 1.418 1.00 94.50 102 ILE A O 1
ATOM 823 N N . TYR A 1 103 ? -6.518 1.643 0.605 1.00 95.19 103 TYR A N 1
ATOM 824 C CA . TYR A 1 103 ? -7.697 2.302 1.165 1.00 95.19 103 TYR A CA 1
ATOM 825 C C . TYR A 1 103 ? -9.012 1.653 0.704 1.00 95.19 103 TYR A C 1
ATOM 827 O O . TYR A 1 103 ? -9.894 1.405 1.530 1.00 95.19 103 TYR A O 1
ATOM 835 N N . ASP A 1 104 ? -9.147 1.327 -0.580 1.00 95.69 104 ASP A N 1
ATOM 836 C CA . ASP A 1 104 ? -10.353 0.688 -1.126 1.00 95.69 104 ASP A CA 1
ATOM 837 C C . ASP A 1 104 ? -10.466 -0.785 -0.715 1.00 95.69 104 ASP A C 1
ATOM 839 O O . ASP A 1 104 ? -11.558 -1.356 -0.641 1.00 95.69 104 ASP A O 1
ATOM 843 N N . SER A 1 105 ? -9.337 -1.406 -0.374 1.00 94.44 105 SER A N 1
ATOM 844 C CA . SER A 1 105 ? -9.280 -2.812 0.014 1.00 94.44 105 SER A CA 1
ATOM 845 C C . SER A 1 105 ? -9.573 -3.068 1.496 1.00 94.44 105 SER A C 1
ATOM 847 O O . SER A 1 105 ? -9.624 -4.229 1.898 1.00 94.44 105 SER A O 1
ATOM 849 N N . THR A 1 106 ? -9.807 -2.039 2.321 1.00 92.62 106 THR A N 1
ATOM 850 C CA . THR A 1 106 ? -9.977 -2.175 3.787 1.00 92.62 106 THR A CA 1
ATOM 851 C C . THR A 1 106 ? -11.158 -3.045 4.220 1.00 92.62 106 THR A C 1
ATOM 853 O O . THR A 1 106 ? -11.193 -3.514 5.355 1.00 92.62 106 THR A O 1
ATOM 856 N N . ASN A 1 107 ? -12.122 -3.280 3.326 1.00 91.06 107 ASN A N 1
ATOM 857 C CA . ASN A 1 107 ? -13.275 -4.149 3.580 1.00 91.06 107 ASN A CA 1
ATOM 858 C C . ASN A 1 107 ? -12.968 -5.643 3.366 1.00 91.06 107 ASN A C 1
ATOM 860 O O . ASN A 1 107 ? -13.815 -6.492 3.638 1.00 91.06 107 ASN A O 1
ATOM 864 N N . GLN A 1 108 ? -11.778 -5.975 2.861 1.00 91.06 108 GLN A N 1
ATOM 865 C CA . GLN A 1 108 ? -11.321 -7.342 2.633 1.00 91.06 108 GLN A CA 1
ATOM 866 C C . GLN A 1 108 ? -10.314 -7.742 3.712 1.00 91.06 108 GLN A C 1
ATOM 868 O O . GLN A 1 108 ? -9.559 -6.911 4.198 1.00 91.06 108 GLN A O 1
ATOM 873 N N . LEU A 1 109 ? -10.258 -9.027 4.061 1.00 87.50 109 LEU A N 1
ATOM 874 C CA . LEU A 1 109 ? -9.279 -9.533 5.030 1.00 87.50 109 LEU A CA 1
ATOM 875 C C . LEU A 1 109 ? -7.867 -9.573 4.449 1.00 87.50 109 LEU A C 1
ATOM 877 O O . LEU A 1 109 ? -6.917 -9.116 5.070 1.00 87.50 109 LEU A O 1
ATOM 881 N N . PHE A 1 110 ? -7.738 -10.128 3.249 1.00 91.12 110 PHE A N 1
ATOM 882 C CA . PHE A 1 110 ? -6.452 -10.519 2.678 1.00 91.12 110 PHE A CA 1
ATOM 883 C C . PHE A 1 110 ? -6.307 -10.055 1.221 1.00 91.12 110 PHE A C 1
ATOM 885 O O . PHE A 1 110 ? -6.080 -10.888 0.336 1.00 91.12 110 PHE A O 1
ATOM 892 N N . PRO A 1 111 ? -6.534 -8.762 0.926 1.00 93.06 111 PRO A N 1
ATOM 893 C CA . PRO A 1 111 ? -6.455 -8.258 -0.435 1.00 93.06 111 PRO A CA 1
ATOM 894 C C . PRO A 1 111 ? -5.061 -8.467 -1.030 1.00 93.06 111 PRO A C 1
ATOM 896 O O . PRO A 1 111 ? -4.038 -8.066 -0.467 1.00 93.06 111 PRO A O 1
ATOM 899 N N . LYS A 1 112 ? -5.043 -9.073 -2.218 1.00 94.12 112 LYS A N 1
ATOM 900 C CA . LYS A 1 112 ? -3.847 -9.240 -3.041 1.00 94.12 112 LYS A CA 1
ATOM 901 C C . LYS A 1 112 ? -4.095 -8.620 -4.405 1.00 94.12 112 LYS A C 1
ATOM 903 O O . LYS A 1 112 ? -5.091 -8.943 -5.048 1.00 94.12 112 LYS A O 1
ATOM 908 N N . MET A 1 113 ? -3.192 -7.760 -4.861 1.00 92.69 113 MET A N 1
ATOM 909 C CA . MET A 1 113 ? -3.300 -7.124 -6.177 1.00 92.69 113 MET A CA 1
ATOM 910 C C . MET A 1 113 ? -1.993 -7.243 -6.943 1.00 92.69 113 MET A C 1
ATOM 912 O O . MET A 1 113 ? -0.916 -7.075 -6.372 1.00 92.69 113 MET A O 1
ATOM 916 N N . ARG A 1 114 ? -2.063 -7.520 -8.249 1.00 89.88 114 ARG A N 1
ATOM 917 C CA . ARG A 1 114 ? -0.865 -7.459 -9.094 1.00 89.88 114 ARG A CA 1
ATOM 918 C C . ARG A 1 114 ? -0.493 -6.000 -9.328 1.00 89.88 114 ARG A C 1
ATOM 920 O O . ARG A 1 114 ? -1.382 -5.164 -9.470 1.00 89.88 114 ARG A O 1
ATOM 927 N N . LEU A 1 115 ? 0.801 -5.701 -9.466 1.00 87.50 115 LEU A N 1
ATOM 928 C CA . LEU A 1 115 ? 1.258 -4.347 -9.832 1.00 87.50 115 LEU A CA 1
ATOM 929 C C . LEU A 1 115 ? 0.531 -3.804 -11.073 1.00 87.50 115 LEU A C 1
ATOM 931 O O . LEU A 1 115 ? 0.129 -2.645 -11.097 1.00 87.50 115 LEU A O 1
ATOM 935 N N . ILE A 1 116 ? 0.304 -4.658 -12.074 1.00 86.81 116 ILE A N 1
ATOM 936 C CA . ILE A 1 116 ? -0.397 -4.271 -13.302 1.00 86.81 116 ILE A CA 1
ATOM 937 C C . ILE A 1 116 ? -1.866 -3.898 -13.051 1.00 86.81 116 ILE A C 1
ATOM 939 O O . ILE A 1 116 ? -2.360 -2.946 -13.646 1.00 86.81 116 ILE A O 1
ATOM 943 N N . ASP A 1 117 ? -2.547 -4.592 -12.135 1.00 89.88 117 ASP A N 1
ATOM 944 C CA . ASP A 1 117 ? -3.941 -4.293 -11.792 1.00 89.88 117 ASP A CA 1
ATOM 945 C C . ASP A 1 117 ? -4.026 -2.963 -11.037 1.00 89.88 117 ASP A C 1
ATOM 947 O O . ASP A 1 117 ? -4.911 -2.156 -11.306 1.00 89.88 117 ASP A O 1
ATOM 951 N N . ILE A 1 118 ? -3.070 -2.701 -10.137 1.00 91.56 118 ILE A N 1
ATOM 952 C CA . ILE A 1 118 ? -2.973 -1.415 -9.435 1.00 91.56 118 ILE A CA 1
ATOM 953 C C . ILE A 1 118 ? -2.761 -0.282 -10.446 1.00 91.56 118 ILE A C 1
ATOM 955 O O . ILE A 1 118 ? -3.447 0.734 -10.380 1.00 91.56 118 ILE A O 1
ATOM 959 N N . TYR A 1 119 ? -1.855 -0.464 -11.411 1.00 90.38 119 TYR A N 1
ATOM 960 C CA . TYR A 1 119 ? -1.601 0.542 -12.441 1.00 90.38 119 TYR A CA 1
ATOM 961 C C . TYR A 1 119 ? -2.862 0.885 -13.242 1.00 90.38 119 TYR A C 1
ATOM 963 O O . TYR A 1 119 ? -3.142 2.060 -13.439 1.00 90.38 119 TYR A O 1
ATOM 971 N N . TYR A 1 120 ? -3.633 -0.108 -13.697 1.00 89.69 120 TYR A N 1
ATOM 972 C CA . TYR A 1 120 ? -4.813 0.154 -14.529 1.00 89.69 120 TYR A CA 1
ATOM 973 C C . TYR A 1 120 ? -6.034 0.644 -13.746 1.00 89.69 120 TYR A C 1
ATOM 975 O O . TYR A 1 120 ? -6.798 1.442 -14.284 1.00 89.69 120 TYR A O 1
ATOM 983 N N . ASN A 1 121 ? -6.219 0.200 -12.501 1.00 92.56 121 ASN A N 1
ATOM 984 C CA . ASN A 1 121 ? -7.389 0.571 -11.701 1.00 92.56 121 ASN A CA 1
ATOM 985 C C . ASN A 1 121 ? -7.268 1.962 -11.063 1.00 92.56 121 ASN A C 1
ATOM 987 O O . ASN A 1 121 ? -8.289 2.573 -10.766 1.00 92.56 121 ASN A O 1
ATOM 991 N N . TYR A 1 122 ? -6.043 2.459 -10.861 1.00 91.38 122 TYR A N 1
ATOM 992 C CA . TYR A 1 122 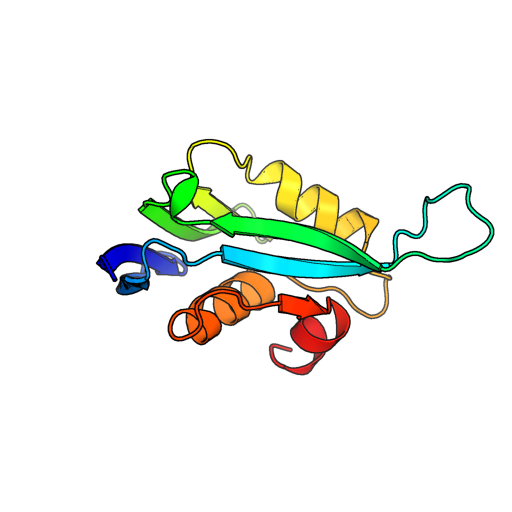? -5.780 3.702 -10.124 1.00 91.38 122 TYR A CA 1
ATOM 993 C C . TYR A 1 122 ? -4.973 4.734 -10.936 1.00 91.38 122 TYR A C 1
ATOM 995 O O . TYR A 1 122 ? -4.370 5.629 -10.343 1.00 91.38 122 TYR A O 1
ATOM 1003 N N . LYS A 1 123 ? -4.932 4.591 -12.272 1.00 82.75 123 LYS A N 1
ATOM 1004 C CA . LYS A 1 123 ? -4.196 5.478 -13.191 1.00 82.75 123 LYS A CA 1
ATOM 1005 C C . LYS A 1 123 ? -4.619 6.943 -13.115 1.00 82.75 123 LYS A C 1
ATOM 1007 O O . LYS A 1 123 ? -5.840 7.202 -13.106 1.00 82.75 123 LYS A O 1
#